Protein AF-A0A383A798-F1 (afdb_monomer_lite)

Foldseek 3Di:
DDDPVVVVVVVVVVVVVVCCVVPVDPDDDPQDWDDPPPDTDHPVPDDDPPPPDDDDDDLDPPDDPVKDKDDWDADPPQFKIWIWIHDVVPDTDIDIDGDDHNPDGD

pLDDT: mean 84.17, std 10.24, range [59.31, 97.44]

Secondary structure (DSSP, 8-state):
---HHHHHHHHHHHHHHHHHHHHS------PPEEE-SS-EEEGGG--------PPPPPSSTTS-TTS-EEEEEEPTTS-EEEEEES-TTTT-EEEEEE-SSTTS--

Sequence (106 aa):
VPSRRLWLIGGGVLALLALLALFGGGGSEKKTIYTDGQEDQPKEKVRLREVVWTTPIPLFPVMDDSVDRYDPAVTDGGLTLVFVAGLPKEGADLFIAKRELSTDDW

Radius of gyration: 31.95 Å; chains: 1; bounding box: 62×31×86 Å

Organism: NCBI:txid408172

Structure (mmCIF, N/CA/C/O backbone):
data_AF-A0A383A798-F1
#
_entry.id   AF-A0A383A798-F1
#
loop_
_atom_site.group_PDB
_atom_site.id
_atom_site.type_symbol
_atom_site.label_atom_id
_atom_site.label_alt_id
_atom_site.label_comp_id
_atom_site.label_asym_id
_atom_site.label_entity_id
_atom_site.label_seq_id
_atom_site.pdbx_PDB_ins_code
_atom_site.Cartn_x
_atom_site.Cartn_y
_atom_site.Cartn_z
_atom_site.occupancy
_atom_site.B_iso_or_equiv
_atom_site.auth_seq_id
_atom_site.auth_comp_id
_atom_site.auth_asym_id
_atom_site.auth_atom_id
_atom_site.pdbx_PDB_model_num
ATOM 1 N N . VAL A 1 1 ? 38.942 8.587 -70.631 1.00 59.31 1 VAL A N 1
ATOM 2 C CA . VAL A 1 1 ? 39.373 7.645 -69.569 1.00 59.31 1 VAL A CA 1
ATOM 3 C C . VAL A 1 1 ? 39.402 8.410 -68.255 1.00 59.31 1 VAL A C 1
ATOM 5 O O . VAL A 1 1 ? 40.065 9.443 -68.224 1.00 59.31 1 VAL A O 1
ATOM 8 N N . PRO A 1 2 ? 38.647 8.009 -67.217 1.00 59.81 2 PRO A N 1
ATOM 9 C CA . PRO A 1 2 ? 38.646 8.730 -65.946 1.00 59.81 2 PRO A CA 1
ATOM 10 C C . PRO A 1 2 ? 40.049 8.702 -65.336 1.00 59.81 2 PRO A C 1
ATOM 12 O O . PRO A 1 2 ? 40.740 7.685 -65.412 1.00 59.81 2 PRO A O 1
ATOM 15 N N . SER A 1 3 ? 40.486 9.812 -64.741 1.00 75.44 3 SER A N 1
ATOM 16 C CA . SER A 1 3 ? 41.810 9.870 -64.123 1.00 75.44 3 SER A CA 1
ATOM 17 C C . SER A 1 3 ? 41.869 8.935 -62.909 1.00 75.44 3 SER A C 1
ATOM 19 O O . SER A 1 3 ? 40.890 8.760 -62.184 1.00 75.44 3 SER A O 1
ATOM 21 N N . ARG A 1 4 ? 43.040 8.342 -62.654 1.00 78.56 4 ARG A N 1
ATOM 22 C CA . ARG A 1 4 ? 43.297 7.435 -61.517 1.00 78.56 4 ARG A CA 1
ATOM 23 C C . ARG A 1 4 ? 42.848 8.018 -60.165 1.00 78.56 4 ARG A C 1
ATOM 25 O O . ARG A 1 4 ? 42.483 7.270 -59.267 1.00 78.56 4 ARG A O 1
ATOM 32 N N . ARG A 1 5 ? 42.820 9.351 -60.037 1.00 76.12 5 ARG A N 1
ATOM 33 C CA . ARG A 1 5 ? 42.325 10.068 -58.852 1.00 76.12 5 ARG A CA 1
ATOM 34 C C . ARG A 1 5 ? 40.809 9.943 -58.670 1.00 76.12 5 ARG A C 1
ATOM 36 O O . ARG A 1 5 ? 40.377 9.714 -57.549 1.00 76.12 5 ARG A O 1
ATOM 43 N N . LEU A 1 6 ? 40.015 10.018 -59.744 1.00 78.75 6 LEU A N 1
ATOM 44 C CA . LEU A 1 6 ? 38.562 9.809 -59.665 1.00 78.75 6 LEU A CA 1
ATOM 45 C C . LEU A 1 6 ? 38.208 8.377 -59.242 1.00 78.75 6 LEU A C 1
ATOM 47 O O . LEU A 1 6 ? 37.284 8.192 -58.458 1.00 78.75 6 LEU A O 1
ATOM 51 N N . TRP A 1 7 ? 38.970 7.378 -59.700 1.00 82.88 7 TRP A N 1
ATOM 52 C CA . TRP A 1 7 ? 38.784 5.982 -59.284 1.00 82.88 7 TRP A CA 1
ATOM 53 C C . TRP A 1 7 ? 39.082 5.758 -57.799 1.00 82.88 7 TRP A C 1
ATOM 55 O O . TRP A 1 7 ? 38.321 5.076 -57.119 1.00 82.88 7 TRP A O 1
ATOM 65 N N . LEU A 1 8 ? 40.157 6.361 -57.282 1.00 87.69 8 LEU A N 1
ATOM 66 C CA . LEU A 1 8 ? 40.513 6.260 -55.864 1.00 87.69 8 LEU A CA 1
ATOM 67 C C . LEU A 1 8 ? 39.488 6.959 -54.963 1.00 87.69 8 LEU A C 1
ATOM 69 O O . LEU A 1 8 ? 39.115 6.411 -53.930 1.00 87.69 8 LEU A O 1
ATOM 73 N N . ILE A 1 9 ? 38.996 8.133 -55.372 1.00 87.44 9 ILE A N 1
ATOM 74 C CA . ILE A 1 9 ? 37.956 8.861 -54.633 1.00 87.44 9 ILE A CA 1
ATOM 75 C C . ILE A 1 9 ? 36.644 8.070 -54.649 1.00 87.44 9 ILE A C 1
ATOM 77 O O . ILE A 1 9 ? 36.060 7.849 -53.593 1.00 87.44 9 ILE A O 1
ATOM 81 N N . GLY A 1 10 ? 36.207 7.587 -55.817 1.00 89.81 10 GLY A N 1
ATOM 82 C CA . GLY A 1 10 ? 34.983 6.791 -55.933 1.00 89.81 10 GLY A CA 1
ATOM 83 C C . GLY A 1 10 ? 35.039 5.496 -55.119 1.00 89.81 10 GLY A C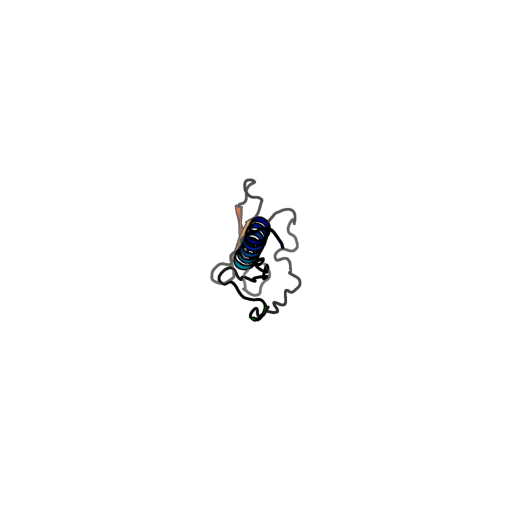 1
ATOM 84 O O . GLY A 1 10 ? 34.094 5.179 -54.399 1.00 89.81 10 GLY A O 1
ATOM 85 N N . GLY A 1 11 ? 36.172 4.789 -55.163 1.00 91.31 11 GLY A N 1
ATOM 86 C CA . GLY A 1 11 ? 36.394 3.592 -54.350 1.00 91.31 11 GLY A CA 1
ATOM 87 C C . GLY A 1 11 ? 36.390 3.887 -52.848 1.00 91.31 11 GLY A C 1
ATOM 88 O O . GLY A 1 11 ? 35.763 3.157 -52.086 1.00 91.31 11 GLY A O 1
ATOM 89 N N . GLY A 1 12 ? 37.025 4.985 -52.425 1.00 93.81 12 GLY A N 1
ATOM 90 C CA . GLY A 1 12 ? 37.033 5.415 -51.025 1.00 93.81 12 GLY A CA 1
ATOM 91 C C . GLY A 1 12 ? 35.642 5.783 -50.504 1.00 93.81 12 GLY A C 1
ATOM 92 O O . GLY A 1 12 ? 35.275 5.380 -49.403 1.00 93.81 12 GLY A O 1
ATOM 93 N N . VAL A 1 13 ? 34.839 6.483 -51.311 1.00 94.62 13 VAL A N 1
ATOM 94 C CA . VAL A 1 13 ? 33.450 6.825 -50.962 1.00 94.62 13 VAL A CA 1
ATOM 95 C C . VAL A 1 13 ? 32.592 5.566 -50.833 1.00 94.62 13 VAL A C 1
ATOM 97 O O . VAL A 1 13 ? 31.858 5.434 -49.858 1.00 94.62 13 VAL A O 1
ATOM 100 N N . LEU A 1 14 ? 32.716 4.610 -51.757 1.00 95.06 14 LEU A N 1
ATOM 101 C CA . LEU A 1 14 ? 31.982 3.343 -51.674 1.00 95.06 14 LEU A CA 1
ATOM 102 C C . LEU A 1 14 ? 32.387 2.514 -50.450 1.00 95.06 14 LEU A C 1
ATOM 104 O O . LEU A 1 14 ? 31.518 1.970 -49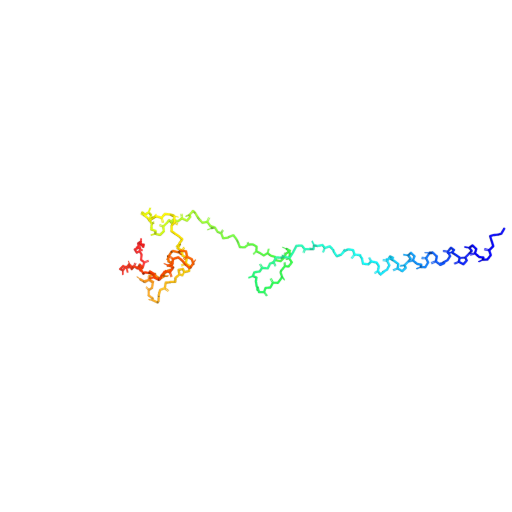.771 1.00 95.06 14 LEU A O 1
ATOM 108 N N . ALA A 1 15 ? 33.682 2.457 -50.130 1.00 94.50 15 ALA A N 1
ATOM 109 C CA . ALA A 1 15 ? 34.168 1.768 -48.937 1.00 94.50 15 ALA A CA 1
ATOM 110 C C . ALA A 1 15 ? 33.645 2.418 -47.645 1.00 94.50 15 ALA A C 1
ATOM 112 O O . ALA A 1 15 ? 33.229 1.716 -46.724 1.00 94.50 15 ALA A O 1
ATOM 113 N N . LEU A 1 16 ? 33.607 3.753 -47.589 1.00 93.00 16 LEU A N 1
ATOM 114 C CA . LEU A 1 16 ? 33.060 4.486 -46.449 1.00 93.00 16 LEU A CA 1
ATOM 115 C C . LEU A 1 1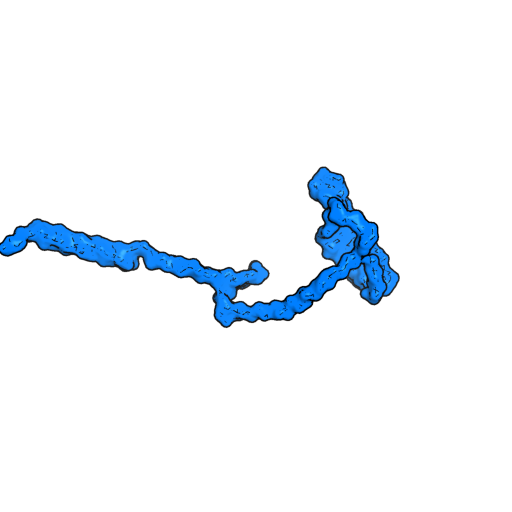6 ? 31.550 4.261 -46.295 1.00 93.00 16 LEU A C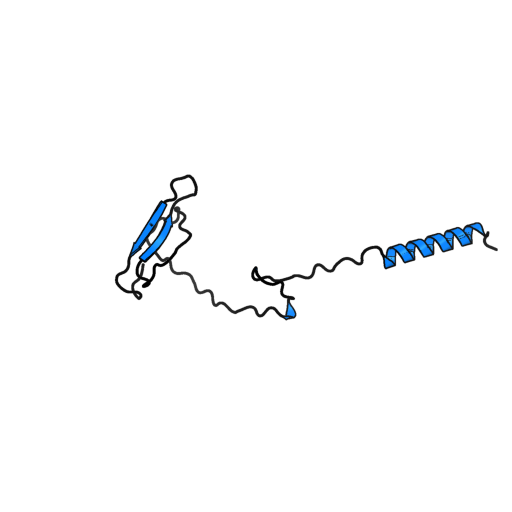 1
ATOM 117 O O . LEU A 1 16 ? 31.081 4.027 -45.185 1.00 93.00 16 LEU A O 1
ATOM 121 N N . LEU A 1 17 ? 30.790 4.279 -47.394 1.00 91.75 17 LEU A N 1
ATOM 122 C CA . LEU A 1 17 ? 29.354 3.986 -47.371 1.00 91.75 17 LEU A CA 1
ATOM 123 C C . LEU A 1 17 ? 29.074 2.548 -46.915 1.00 91.75 17 LEU A C 1
ATOM 125 O O . LEU A 1 17 ? 28.157 2.331 -46.127 1.00 91.75 17 LEU A O 1
ATOM 129 N N . ALA A 1 18 ? 29.886 1.579 -47.346 1.00 90.50 18 ALA A N 1
ATOM 130 C CA . ALA A 1 18 ? 29.782 0.198 -46.882 1.00 90.50 18 ALA A CA 1
ATOM 131 C C . ALA A 1 18 ? 30.077 0.073 -45.378 1.00 90.50 18 ALA A C 1
ATOM 133 O O . ALA A 1 18 ? 29.349 -0.615 -44.665 1.00 90.50 18 ALA A O 1
ATOM 134 N N . LEU A 1 19 ? 31.092 0.781 -44.873 1.00 91.06 19 LEU A N 1
ATOM 135 C CA . LEU A 1 19 ? 31.394 0.830 -43.439 1.00 91.06 19 LEU A CA 1
ATOM 136 C C . LEU A 1 19 ? 30.250 1.458 -42.635 1.00 91.06 19 LEU A C 1
ATOM 138 O O . LEU A 1 19 ? 29.867 0.921 -41.600 1.00 91.06 19 LEU A O 1
ATOM 142 N N . LEU A 1 20 ? 29.662 2.550 -43.122 1.00 89.06 20 LEU A N 1
ATOM 143 C CA . LEU A 1 20 ? 28.514 3.183 -42.472 1.00 89.06 20 LEU A CA 1
ATOM 144 C C . LEU A 1 20 ? 27.272 2.283 -42.490 1.00 89.06 20 LEU A C 1
ATOM 146 O O . LEU A 1 20 ? 26.541 2.254 -41.509 1.00 89.06 20 LEU A O 1
ATOM 150 N N . ALA A 1 21 ? 27.047 1.504 -43.548 1.00 83.81 21 ALA A N 1
ATOM 151 C CA . ALA A 1 21 ? 25.940 0.548 -43.590 1.00 83.81 21 ALA A CA 1
ATOM 152 C C . ALA A 1 21 ? 26.149 -0.646 -42.638 1.00 83.81 21 ALA A C 1
ATOM 154 O O . ALA A 1 21 ? 25.195 -1.115 -42.024 1.00 83.81 21 ALA A O 1
ATOM 155 N N . LEU A 1 22 ? 27.390 -1.127 -42.499 1.00 85.06 22 LEU A N 1
ATOM 156 C CA . LEU A 1 22 ? 27.723 -2.274 -41.645 1.00 85.06 22 LEU A CA 1
ATOM 157 C C . LEU A 1 22 ? 27.809 -1.914 -40.156 1.00 85.06 22 LEU A C 1
ATOM 159 O O . LEU A 1 22 ? 27.452 -2.732 -39.312 1.00 85.06 22 LEU A O 1
ATOM 163 N N . PHE A 1 23 ? 28.282 -0.709 -39.831 1.00 84.12 23 PHE A N 1
ATOM 164 C CA . PHE A 1 23 ? 28.596 -0.301 -38.455 1.00 84.12 23 PHE A CA 1
ATOM 165 C C . PHE A 1 23 ? 27.793 0.905 -37.958 1.00 84.12 23 PHE A C 1
ATOM 167 O O . PHE A 1 23 ? 27.885 1.249 -36.784 1.00 84.12 23 PHE A O 1
ATOM 174 N N . GLY A 1 24 ? 26.982 1.540 -38.806 1.00 72.75 24 GLY A N 1
ATOM 175 C CA . GLY A 1 24 ? 26.212 2.744 -38.471 1.00 72.75 24 GLY A CA 1
ATOM 176 C C . GLY A 1 24 ? 25.027 2.528 -37.532 1.00 72.75 24 GLY A C 1
ATOM 177 O O . GLY A 1 24 ? 24.218 3.435 -37.389 1.00 72.75 24 GLY A O 1
ATOM 178 N N . GLY A 1 25 ? 24.924 1.360 -36.891 1.00 63.34 25 GLY A N 1
ATOM 179 C CA . GLY A 1 25 ? 23.874 1.056 -35.929 1.00 63.34 25 GLY A CA 1
ATOM 180 C C . GLY A 1 25 ? 22.510 0.992 -36.603 1.00 63.34 25 GLY A C 1
ATOM 181 O O . GLY A 1 25 ? 21.765 1.968 -36.618 1.00 63.34 25 GLY A O 1
ATOM 182 N N . GLY A 1 26 ? 22.163 -0.183 -37.137 1.00 60.59 26 GLY A N 1
ATOM 183 C CA . GLY A 1 26 ? 20.769 -0.491 -37.441 1.00 60.59 26 GLY A CA 1
ATOM 184 C C . GLY A 1 26 ? 19.945 -0.198 -36.192 1.00 60.59 26 GLY A C 1
ATOM 185 O O . GLY A 1 26 ? 20.224 -0.764 -35.134 1.00 60.59 26 GLY A O 1
ATOM 186 N N . GLY A 1 27 ? 19.031 0.771 -36.299 1.00 62.31 27 GLY A N 1
ATOM 187 C CA . GLY A 1 27 ? 18.276 1.281 -35.164 1.00 62.31 27 GLY A CA 1
ATOM 188 C C . GLY A 1 27 ? 17.701 0.118 -34.376 1.00 62.31 27 GLY A C 1
ATOM 189 O O . GLY A 1 27 ? 16.983 -0.705 -34.940 1.00 62.31 27 GLY A O 1
ATOM 190 N N . SER A 1 28 ? 18.054 0.019 -33.093 1.00 64.06 28 SER A N 1
ATOM 191 C CA . SER A 1 28 ? 17.437 -0.975 -32.225 1.00 64.06 28 SER A CA 1
ATOM 192 C C . SER A 1 28 ? 15.937 -0.718 -32.271 1.00 64.06 28 SER A C 1
ATOM 194 O O . SER A 1 28 ? 15.486 0.341 -31.815 1.00 64.06 28 SER A O 1
ATOM 196 N N . GLU A 1 29 ? 15.166 -1.637 -32.851 1.00 69.69 29 GLU A N 1
ATOM 197 C CA . GLU A 1 29 ? 13.719 -1.588 -32.712 1.00 69.69 29 GLU A CA 1
ATOM 198 C C . GLU A 1 29 ? 13.431 -1.488 -31.216 1.00 69.69 29 GLU A C 1
ATOM 200 O O . GLU A 1 29 ? 13.861 -2.336 -30.429 1.00 69.69 29 GLU A O 1
ATOM 205 N N . LYS A 1 30 ? 12.764 -0.407 -30.801 1.00 65.75 30 LYS A N 1
ATOM 206 C CA . LYS A 1 30 ? 12.299 -0.266 -29.424 1.00 65.75 30 LYS A CA 1
ATOM 207 C C . LYS A 1 30 ? 11.213 -1.315 -29.214 1.00 65.75 30 LYS A C 1
ATOM 209 O O . LYS A 1 30 ? 10.032 -1.037 -29.410 1.00 65.75 30 LYS A O 1
ATOM 214 N N . LYS A 1 31 ? 11.610 -2.540 -28.874 1.00 71.38 31 LYS A N 1
ATOM 215 C CA . LYS A 1 31 ? 10.671 -3.606 -28.547 1.00 71.38 31 LYS A CA 1
ATOM 216 C C . LYS A 1 31 ? 10.061 -3.274 -27.190 1.00 71.38 31 LYS A C 1
ATOM 218 O O . LYS A 1 31 ? 10.782 -3.070 -26.220 1.00 71.38 31 LYS A O 1
ATOM 223 N N . THR A 1 32 ? 8.735 -3.188 -27.126 1.00 73.06 32 THR A N 1
ATOM 224 C CA . THR A 1 32 ? 8.025 -3.081 -25.849 1.00 73.06 32 THR A CA 1
ATOM 225 C C . THR A 1 32 ? 8.293 -4.349 -25.042 1.00 73.06 32 THR A C 1
ATOM 227 O O . THR A 1 32 ? 7.942 -5.448 -25.477 1.00 73.06 32 THR A O 1
ATOM 230 N N . ILE A 1 33 ? 8.933 -4.184 -23.889 1.00 71.12 33 ILE A N 1
ATOM 231 C CA . ILE A 1 33 ? 9.172 -5.236 -22.903 1.00 71.12 33 ILE A CA 1
ATOM 232 C C . ILE A 1 33 ? 8.168 -5.019 -21.772 1.00 71.12 33 ILE A C 1
ATOM 234 O O . ILE A 1 33 ? 7.961 -3.884 -21.339 1.00 71.12 33 ILE A O 1
ATOM 238 N N . TYR A 1 34 ? 7.520 -6.093 -21.333 1.00 73.75 34 TYR A N 1
ATOM 239 C CA . TYR A 1 34 ? 6.646 -6.080 -20.165 1.00 73.75 34 TYR A CA 1
ATOM 240 C C . TYR A 1 34 ? 7.408 -6.707 -19.003 1.00 73.75 34 TYR A C 1
ATOM 242 O O . TYR A 1 34 ? 8.071 -7.720 -19.202 1.00 73.75 34 TYR A O 1
ATOM 250 N N . THR A 1 35 ? 7.311 -6.127 -17.811 1.00 73.69 35 THR A N 1
ATOM 251 C CA . THR A 1 35 ? 7.964 -6.662 -16.614 1.00 73.69 35 THR A CA 1
ATOM 252 C C . THR A 1 35 ? 7.002 -6.681 -15.434 1.00 73.69 35 THR A C 1
ATOM 254 O O . THR A 1 35 ? 6.147 -5.801 -15.309 1.00 73.69 35 THR A O 1
ATOM 257 N N . ASP A 1 36 ? 7.134 -7.697 -14.587 1.00 73.06 36 ASP A N 1
ATOM 258 C CA . ASP A 1 36 ? 6.485 -7.817 -13.278 1.00 73.06 36 ASP A CA 1
ATOM 259 C C . ASP A 1 36 ? 7.403 -7.355 -12.127 1.00 73.06 36 ASP A C 1
ATOM 261 O O . ASP A 1 36 ? 7.095 -7.565 -10.955 1.00 73.06 36 ASP A O 1
ATOM 265 N N . GLY A 1 37 ? 8.537 -6.727 -12.461 1.00 71.44 37 GLY A N 1
ATOM 266 C CA . GLY A 1 37 ? 9.567 -6.309 -11.513 1.00 71.44 37 GLY A CA 1
ATOM 267 C C . GLY A 1 37 ? 10.585 -7.401 -11.168 1.00 71.44 37 GLY A C 1
ATOM 268 O O . GLY A 1 37 ? 11.546 -7.099 -10.462 1.00 71.44 37 GLY A O 1
ATOM 269 N N . GLN A 1 38 ? 10.414 -8.633 -11.665 1.00 66.19 38 GLN A N 1
ATOM 270 C CA . GLN A 1 38 ? 11.380 -9.730 -11.508 1.00 66.19 38 GLN A CA 1
ATOM 271 C C . GLN A 1 38 ? 11.952 -10.205 -12.845 1.00 66.19 38 GLN A C 1
ATOM 273 O O . GLN A 1 38 ? 13.143 -10.509 -12.916 1.00 66.19 38 GLN A O 1
ATOM 278 N N . GLU A 1 39 ? 11.144 -10.232 -13.908 1.00 74.19 39 GLU A N 1
ATOM 279 C CA . GLU A 1 39 ? 11.589 -10.683 -15.230 1.00 74.19 39 GLU A CA 1
ATOM 280 C C . GLU A 1 39 ? 11.121 -9.767 -16.364 1.00 74.19 39 GLU A C 1
ATOM 282 O O . GLU A 1 39 ? 10.029 -9.198 -16.341 1.00 74.19 39 GLU A O 1
ATOM 287 N N . ASP A 1 40 ? 11.953 -9.664 -17.400 1.00 77.88 40 ASP A N 1
ATOM 288 C CA . ASP A 1 40 ? 11.601 -9.045 -18.675 1.00 77.88 40 ASP A CA 1
ATOM 289 C C . ASP A 1 40 ? 10.946 -10.090 -19.583 1.00 77.88 40 ASP A C 1
ATOM 291 O O . ASP A 1 40 ? 11.571 -11.076 -19.986 1.00 77.88 40 ASP A O 1
ATOM 295 N N . GLN A 1 41 ? 9.686 -9.869 -19.955 1.00 75.62 41 GLN A N 1
ATOM 296 C CA . GLN A 1 41 ? 8.932 -10.783 -20.804 1.00 75.62 41 GLN A CA 1
ATOM 297 C C . GLN A 1 41 ? 8.671 -10.184 -22.192 1.00 75.62 41 GLN A C 1
ATOM 299 O O . GLN A 1 41 ? 8.148 -9.068 -22.322 1.00 75.62 41 GLN A O 1
ATOM 304 N N . PRO A 1 42 ? 8.991 -10.922 -23.275 1.00 76.31 42 PRO A N 1
ATOM 305 C CA . PRO A 1 42 ? 8.601 -10.513 -24.613 1.00 76.31 42 PRO A CA 1
ATOM 306 C C . PRO A 1 42 ? 7.077 -10.600 -24.743 1.00 76.31 42 PRO A C 1
ATOM 308 O O . PRO A 1 42 ? 6.465 -11.543 -24.241 1.00 76.31 42 PRO A O 1
ATOM 311 N N . LYS A 1 43 ? 6.473 -9.640 -25.456 1.00 77.06 43 LYS A N 1
ATOM 312 C CA . LYS A 1 43 ? 5.015 -9.500 -25.638 1.00 77.06 43 LYS A CA 1
ATOM 313 C C . LYS A 1 43 ? 4.296 -10.818 -25.949 1.00 77.06 43 LYS A C 1
ATOM 315 O O . LYS A 1 43 ? 3.203 -11.049 -25.451 1.00 77.06 43 LYS A O 1
ATOM 320 N N . GLU A 1 44 ? 4.913 -11.688 -26.744 1.00 81.00 44 GLU A N 1
ATOM 321 C CA . GLU A 1 44 ? 4.339 -12.966 -27.181 1.00 81.00 44 GLU A CA 1
ATOM 322 C C . GLU A 1 44 ? 4.206 -14.006 -26.051 1.00 81.00 44 GLU A C 1
ATOM 324 O O . GLU A 1 44 ? 3.450 -14.967 -26.179 1.00 81.00 44 GLU A O 1
ATOM 329 N N . LYS A 1 45 ? 4.956 -13.837 -24.956 1.00 76.25 45 LYS A N 1
ATOM 330 C CA . LYS A 1 45 ? 4.960 -14.734 -23.791 1.00 76.25 45 LYS A CA 1
ATOM 331 C C . LYS A 1 45 ? 4.177 -14.183 -22.603 1.00 76.25 45 LYS A C 1
ATOM 333 O O . LYS A 1 45 ? 3.916 -14.934 -21.666 1.00 76.25 45 LYS A O 1
ATOM 338 N N . VAL A 1 46 ? 3.781 -12.912 -22.654 1.00 72.69 46 VAL A N 1
ATOM 339 C CA . VAL A 1 46 ? 2.984 -12.285 -21.601 1.00 72.69 46 VAL A CA 1
ATOM 340 C C . VAL A 1 46 ? 1.607 -12.936 -21.585 1.00 72.69 46 VAL A C 1
ATOM 342 O O . VAL A 1 46 ? 0.798 -12.744 -22.493 1.00 72.69 46 VAL A O 1
ATOM 345 N N . ARG A 1 47 ? 1.311 -13.693 -20.528 1.00 72.44 47 ARG A N 1
ATOM 346 C CA . ARG A 1 47 ? -0.073 -14.028 -20.188 1.00 72.44 47 ARG A CA 1
ATOM 347 C C . ARG A 1 47 ? -0.601 -12.921 -19.295 1.00 72.44 47 ARG A C 1
ATOM 349 O O . ARG A 1 47 ? -0.316 -12.906 -18.101 1.00 72.44 47 ARG A O 1
ATOM 356 N N . LEU A 1 48 ? -1.370 -11.999 -19.871 1.00 70.81 48 LEU A N 1
ATOM 357 C CA . LEU A 1 48 ? -2.142 -11.065 -19.062 1.00 70.81 48 LEU A CA 1
ATOM 358 C C . LEU A 1 48 ? -3.126 -11.890 -18.240 1.00 70.81 48 LEU A C 1
ATOM 360 O O . LEU A 1 48 ? -3.994 -12.571 -18.786 1.00 70.81 48 LEU A O 1
ATOM 364 N N . ARG A 1 49 ? -2.957 -11.876 -16.920 1.00 67.75 49 ARG A N 1
ATOM 365 C CA . ARG A 1 49 ? -3.985 -12.405 -16.038 1.00 67.75 49 ARG A CA 1
ATOM 366 C C . ARG A 1 49 ? -5.182 -11.475 -16.169 1.00 67.75 49 ARG A C 1
ATOM 368 O O . ARG A 1 49 ? -5.054 -10.279 -15.915 1.00 67.75 49 ARG A O 1
ATOM 375 N N . GLU A 1 50 ? -6.334 -12.022 -16.532 1.00 70.06 50 GLU A N 1
ATOM 376 C CA . GLU A 1 50 ? -7.595 -11.324 -16.317 1.00 70.06 50 GLU A CA 1
ATOM 377 C C . GLU A 1 50 ? -7.823 -11.261 -14.808 1.00 70.06 50 GLU A C 1
ATOM 379 O O . GLU A 1 50 ? -8.354 -12.175 -14.177 1.00 70.06 50 GLU A O 1
ATOM 384 N N . VAL A 1 51 ? -7.304 -10.202 -14.196 1.00 72.56 51 VAL A N 1
ATOM 385 C CA . VAL A 1 51 ? -7.706 -9.812 -12.855 1.00 72.56 51 VAL A CA 1
ATOM 386 C C . VAL A 1 51 ? -9.007 -9.058 -13.050 1.00 72.56 51 VAL A C 1
ATOM 388 O O . VAL A 1 51 ? -9.014 -7.946 -13.577 1.00 72.56 51 VAL A O 1
ATOM 391 N N . VAL A 1 52 ? -10.117 -9.694 -12.683 1.00 72.25 52 VAL A N 1
ATOM 392 C CA . VAL A 1 52 ? -11.410 -9.017 -12.608 1.00 72.25 52 VAL A CA 1
ATOM 393 C C . VAL A 1 52 ? -11.330 -8.076 -11.415 1.00 72.25 52 VAL A C 1
ATOM 395 O O . VAL A 1 52 ? -11.665 -8.438 -10.290 1.00 72.25 52 VAL A O 1
ATOM 398 N N . TRP A 1 53 ? -10.804 -6.878 -11.653 1.00 80.50 53 TRP A N 1
ATOM 399 C CA . TRP A 1 53 ? -10.966 -5.772 -10.728 1.00 80.50 53 TRP A CA 1
ATOM 400 C C . TRP A 1 53 ? -12.460 -5.474 -10.654 1.00 80.50 53 TRP A C 1
ATOM 402 O O . TRP A 1 53 ? -13.088 -5.120 -11.652 1.00 80.50 53 TRP A O 1
ATOM 412 N N . THR A 1 54 ? -13.042 -5.693 -9.485 1.00 82.62 54 THR A N 1
ATOM 413 C CA . THR A 1 54 ? -14.416 -5.296 -9.195 1.00 82.62 54 THR A CA 1
ATOM 414 C C . THR A 1 54 ? -14.440 -3.840 -8.748 1.00 82.62 54 THR A C 1
ATOM 416 O O . THR A 1 54 ? -13.401 -3.248 -8.447 1.00 82.62 54 THR A O 1
ATOM 419 N N . THR A 1 55 ? -15.627 -3.235 -8.719 1.00 88.38 55 THR A N 1
ATOM 420 C CA . THR A 1 55 ? -15.795 -1.917 -8.104 1.00 88.38 55 THR A CA 1
ATOM 421 C C . THR A 1 55 ? -15.343 -2.003 -6.642 1.00 88.38 55 THR A C 1
ATOM 423 O O . THR A 1 55 ? -15.909 -2.810 -5.900 1.00 88.38 55 THR A O 1
ATOM 426 N N . PRO A 1 56 ? -14.327 -1.228 -6.221 1.00 87.25 56 PRO A N 1
ATOM 427 C CA . PRO A 1 56 ? -13.872 -1.255 -4.840 1.00 87.25 56 PRO A CA 1
ATOM 428 C C . PRO A 1 56 ? -14.988 -0.753 -3.922 1.00 87.25 56 PRO A C 1
ATOM 430 O O . PRO A 1 56 ? -15.715 0.181 -4.265 1.00 87.25 56 PRO A O 1
ATOM 433 N N . ILE A 1 57 ? -15.110 -1.372 -2.751 1.00 86.19 57 ILE A N 1
ATOM 434 C CA . ILE A 1 57 ? -16.031 -0.940 -1.700 1.00 86.19 57 ILE A CA 1
ATOM 435 C C . ILE A 1 57 ? -15.199 -0.203 -0.644 1.00 86.19 57 ILE A C 1
ATOM 437 O O . ILE A 1 57 ? -14.156 -0.727 -0.241 1.00 86.19 57 ILE A O 1
ATOM 441 N N . PRO A 1 58 ? -15.610 0.999 -0.201 1.00 86.62 58 PRO A N 1
ATOM 442 C CA . PRO A 1 58 ? -14.935 1.686 0.891 1.00 86.62 58 PRO A CA 1
ATOM 443 C C . PRO A 1 58 ? -14.928 0.815 2.149 1.00 86.62 58 PRO A C 1
ATOM 445 O O . PRO A 1 58 ? -15.988 0.390 2.598 1.00 86.62 58 PRO A O 1
ATOM 448 N N . LEU A 1 59 ? -13.750 0.595 2.740 1.00 87.12 59 LEU A N 1
ATOM 449 C CA . LEU A 1 59 ? -13.652 -0.076 4.042 1.00 87.12 59 LEU A CA 1
ATOM 450 C C . LEU A 1 59 ? -14.276 0.766 5.157 1.00 87.12 59 LEU A C 1
ATOM 452 O O . LEU A 1 59 ? -14.758 0.212 6.124 1.00 87.12 59 LEU A O 1
ATOM 456 N N . PHE A 1 60 ? -14.298 2.093 5.002 1.00 87.31 60 PHE A N 1
ATOM 457 C CA . PHE A 1 60 ? -14.895 3.005 5.970 1.00 87.31 60 PHE A CA 1
ATOM 458 C C . PHE A 1 60 ? -15.766 4.052 5.249 1.00 87.31 60 PHE A C 1
ATOM 460 O O . PHE A 1 60 ? -15.275 5.120 4.879 1.00 87.31 60 PHE A O 1
ATOM 467 N N . PRO A 1 61 ? -17.057 3.773 5.002 1.00 84.81 61 PRO A N 1
ATOM 468 C CA . PRO A 1 61 ? -17.891 4.579 4.104 1.00 84.81 61 PRO A CA 1
ATOM 469 C C . PRO A 1 61 ? -18.222 5.994 4.608 1.00 84.81 61 PRO A C 1
ATOM 471 O O . PRO A 1 61 ? -18.670 6.820 3.821 1.00 84.81 61 PRO A O 1
ATOM 474 N N . VAL A 1 62 ? -18.016 6.287 5.897 1.00 86.12 62 VAL A N 1
ATOM 475 C CA . VAL A 1 62 ? -18.348 7.586 6.527 1.00 86.12 62 VAL A CA 1
ATOM 476 C C . VAL A 1 62 ? -17.088 8.404 6.857 1.00 86.12 62 VAL A C 1
ATOM 478 O O . VAL A 1 62 ? -17.140 9.382 7.596 1.00 86.12 62 VAL A O 1
ATOM 481 N N . MET A 1 63 ? -15.924 7.996 6.351 1.00 84.50 63 MET A N 1
ATOM 482 C CA . MET A 1 63 ? -14.663 8.677 6.638 1.00 84.50 63 MET A CA 1
ATOM 483 C C . MET A 1 63 ? -14.415 9.866 5.713 1.00 84.50 63 MET A C 1
ATOM 485 O O . MET A 1 63 ? -14.777 9.847 4.542 1.00 84.50 63 MET A O 1
ATOM 489 N N . ASP A 1 64 ? -13.745 10.877 6.265 1.00 86.00 64 ASP A N 1
ATOM 490 C CA . ASP A 1 64 ? -13.250 12.044 5.538 1.00 86.00 64 ASP A CA 1
ATOM 491 C C . ASP A 1 64 ? -12.289 11.612 4.421 1.00 86.00 64 ASP A C 1
ATOM 493 O O . ASP A 1 64 ? -11.266 10.970 4.693 1.00 86.00 64 ASP A O 1
ATOM 497 N N . ASP A 1 65 ? -12.634 11.935 3.178 1.00 85.38 65 ASP A N 1
ATOM 498 C CA . ASP A 1 65 ? -11.883 11.596 1.970 1.00 85.38 65 ASP A CA 1
ATOM 499 C C . ASP A 1 65 ? -10.692 12.531 1.721 1.00 85.38 65 ASP A C 1
ATOM 501 O O . ASP A 1 65 ? -9.839 12.217 0.892 1.00 85.38 65 ASP A O 1
ATOM 505 N N . SER A 1 66 ? -10.578 13.630 2.473 1.00 88.12 66 SER A N 1
ATOM 506 C CA . SER A 1 66 ? -9.426 14.537 2.412 1.00 88.12 66 SER A CA 1
ATOM 507 C C . SER A 1 66 ? -8.179 14.004 3.129 1.00 88.12 66 SER A C 1
ATOM 509 O O . SER A 1 66 ? -7.088 14.550 2.962 1.00 88.12 66 SER A O 1
ATOM 511 N N . VAL A 1 67 ? -8.326 12.934 3.918 1.00 89.94 67 VAL A N 1
ATOM 512 C CA . VAL A 1 67 ? -7.233 12.317 4.677 1.00 89.94 67 VAL A CA 1
ATOM 513 C C . VAL A 1 67 ? -6.716 11.074 3.960 1.00 89.94 67 VAL A C 1
ATOM 515 O O . VAL A 1 67 ? -7.412 10.058 3.862 1.00 89.94 67 VAL A O 1
ATOM 518 N N . ASP A 1 68 ? -5.452 11.122 3.547 1.00 90.75 68 ASP A N 1
ATOM 519 C CA . ASP A 1 68 ? -4.762 9.971 2.971 1.00 90.75 68 ASP A CA 1
ATOM 520 C C . ASP A 1 68 ? -4.636 8.838 3.992 1.00 90.75 68 ASP A C 1
ATOM 522 O O . ASP A 1 68 ? -4.262 9.052 5.149 1.00 90.75 68 ASP A O 1
ATOM 526 N N . ARG A 1 69 ? -4.952 7.616 3.549 1.00 92.19 69 ARG A N 1
ATOM 527 C CA . ARG A 1 69 ? -4.832 6.381 4.332 1.00 92.19 69 ARG A CA 1
ATOM 528 C C . ARG A 1 69 ? -4.134 5.328 3.493 1.00 92.19 69 ARG A C 1
ATOM 530 O O . ARG A 1 69 ? -4.598 5.008 2.400 1.00 92.19 69 ARG A O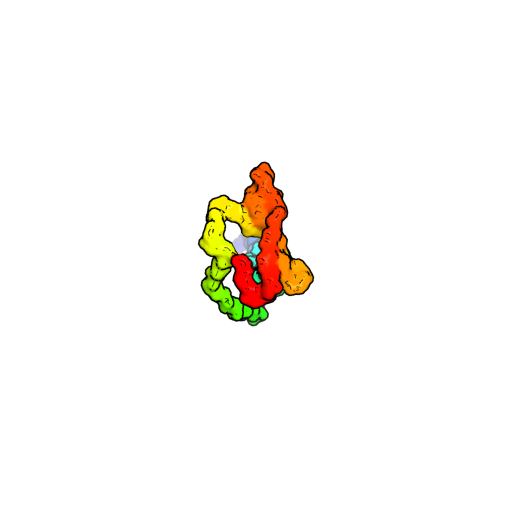 1
ATOM 537 N N . TYR A 1 70 ? -3.017 4.816 3.984 1.00 92.94 70 TYR A N 1
ATOM 538 C CA . TYR A 1 70 ? -2.124 3.982 3.185 1.00 92.94 70 TYR A CA 1
ATOM 539 C C . TYR A 1 70 ? -1.375 2.955 4.041 1.00 92.94 70 TYR A C 1
ATOM 541 O O . TYR A 1 70 ? -1.510 2.917 5.265 1.00 92.94 70 TYR A O 1
ATOM 549 N N . ASP A 1 71 ? -0.647 2.074 3.355 1.00 95.31 71 ASP A N 1
ATOM 550 C CA . ASP A 1 71 ? 0.109 0.949 3.915 1.00 95.31 71 ASP A CA 1
ATOM 551 C C . ASP A 1 71 ? -0.684 0.067 4.904 1.00 95.31 71 ASP A C 1
ATOM 553 O O . ASP A 1 71 ? -0.224 -0.185 6.022 1.00 95.31 71 ASP A O 1
ATOM 557 N N . PRO A 1 72 ? -1.884 -0.427 4.523 1.00 95.75 72 PRO A N 1
ATOM 558 C CA . PRO A 1 72 ? -2.652 -1.315 5.382 1.00 95.75 72 PRO A CA 1
ATOM 559 C C . PRO A 1 72 ? -1.954 -2.668 5.569 1.00 95.75 72 PRO A C 1
ATOM 561 O O . PRO A 1 72 ? -1.517 -3.304 4.607 1.00 95.75 72 PRO A O 1
ATOM 564 N N . ALA A 1 73 ? -1.944 -3.160 6.804 1.00 96.94 73 ALA A N 1
ATOM 565 C CA . ALA A 1 73 ? -1.510 -4.500 7.165 1.00 96.94 73 ALA A CA 1
ATOM 566 C C . ALA A 1 73 ? -2.520 -5.142 8.122 1.00 96.94 73 ALA A C 1
ATOM 568 O O . ALA A 1 73 ? -2.902 -4.564 9.140 1.00 96.94 73 ALA A O 1
ATOM 569 N N . VAL A 1 74 ? -2.946 -6.361 7.803 1.00 95.94 74 VAL A N 1
ATOM 570 C CA . VAL A 1 74 ? -3.832 -7.148 8.665 1.00 95.94 74 VAL A CA 1
ATOM 571 C C . VAL A 1 74 ? -2.973 -8.057 9.542 1.00 95.94 74 VAL A C 1
ATOM 573 O O . VAL A 1 74 ? -2.059 -8.714 9.043 1.00 95.94 74 VAL A O 1
ATOM 576 N N . THR A 1 75 ? -3.240 -8.092 10.847 1.00 93.38 75 THR A N 1
ATOM 577 C CA . THR A 1 75 ? -2.514 -8.966 11.780 1.00 93.38 75 THR A CA 1
ATOM 578 C C . THR A 1 75 ? -2.861 -10.438 11.567 1.00 93.38 75 THR A C 1
ATOM 580 O O . THR A 1 75 ? -3.887 -10.778 10.969 1.00 93.38 75 THR A O 1
ATOM 583 N N . ASP A 1 76 ? -2.050 -11.325 12.151 1.00 90.19 76 ASP A N 1
ATOM 584 C CA . ASP A 1 76 ? -2.403 -12.740 12.260 1.00 90.19 76 ASP A CA 1
ATOM 585 C C . ASP A 1 76 ? -3.784 -12.900 12.931 1.00 90.19 76 ASP A C 1
ATOM 587 O O . ASP A 1 76 ? -4.134 -12.155 13.853 1.00 90.19 76 ASP A O 1
ATOM 591 N N . GLY A 1 77 ? -4.613 -13.795 12.392 1.00 87.25 77 GLY A N 1
ATOM 592 C CA . GLY A 1 77 ? -6.023 -13.963 12.775 1.00 87.25 77 GLY A CA 1
ATOM 593 C C . GLY A 1 77 ? -7.036 -13.072 12.041 1.00 87.25 77 GLY A C 1
ATOM 594 O O . GLY A 1 77 ? -8.232 -13.345 12.107 1.00 87.25 77 GLY A O 1
ATOM 595 N N . GLY A 1 78 ? -6.611 -12.050 11.292 1.00 93.69 78 GLY A N 1
ATOM 596 C CA . GLY A 1 78 ? -7.521 -11.318 10.401 1.00 93.69 78 GLY A CA 1
ATOM 597 C C . GLY A 1 78 ? -8.485 -10.338 11.084 1.00 93.69 78 GLY A C 1
ATOM 598 O O . GLY A 1 78 ? -9.412 -9.866 10.424 1.00 93.69 78 GLY A O 1
ATOM 599 N N . LEU A 1 79 ? -8.299 -10.054 12.378 1.00 96.44 79 LEU A N 1
ATOM 600 C CA . LEU A 1 79 ? -9.228 -9.266 13.209 1.00 96.44 79 LEU A CA 1
ATOM 601 C C . LEU A 1 79 ? -8.723 -7.866 13.567 1.00 96.44 79 LEU A C 1
ATOM 603 O O . LEU A 1 79 ? -9.473 -7.060 14.114 1.00 96.44 79 LEU A O 1
ATOM 607 N N . THR A 1 80 ? -7.464 -7.545 13.260 1.00 97.00 80 THR A N 1
ATOM 608 C CA . THR A 1 80 ? -6.922 -6.191 13.434 1.00 97.00 80 THR A CA 1
ATOM 609 C C . THR A 1 80 ? -6.309 -5.686 12.131 1.00 97.00 80 THR A C 1
ATOM 611 O O . THR A 1 80 ? -5.463 -6.360 11.543 1.00 97.00 80 THR A O 1
ATOM 614 N N . LEU A 1 81 ? -6.743 -4.506 11.690 1.00 96.69 81 LEU A N 1
ATOM 615 C CA . LEU A 1 81 ? -6.175 -3.775 10.562 1.00 96.69 81 LEU A CA 1
ATOM 616 C C . LEU A 1 81 ? -5.367 -2.603 11.114 1.00 96.69 81 LEU A C 1
ATOM 618 O O . LEU A 1 81 ? -5.905 -1.770 11.841 1.00 96.69 81 LEU A O 1
ATOM 622 N N . VAL A 1 82 ? -4.090 -2.542 10.759 1.00 97.44 82 VAL A N 1
ATOM 623 C CA . VAL A 1 82 ? -3.192 -1.430 11.076 1.00 97.44 82 VAL A CA 1
ATOM 624 C C . VAL A 1 82 ? -2.919 -0.663 9.790 1.00 97.44 82 VAL A C 1
ATOM 626 O O . VAL A 1 82 ? -2.659 -1.281 8.762 1.00 97.44 82 VAL A O 1
ATOM 629 N N . PHE A 1 83 ? -2.998 0.662 9.822 1.00 95.81 83 PHE A N 1
ATOM 630 C CA . PHE A 1 83 ? -2.753 1.513 8.654 1.00 95.81 83 PHE A CA 1
ATOM 631 C C . PHE A 1 83 ? -2.221 2.879 9.086 1.00 95.81 83 PHE A C 1
ATOM 633 O O . PHE A 1 83 ? -2.349 3.262 10.251 1.00 95.81 83 PHE A O 1
ATOM 640 N N . VAL A 1 84 ? -1.629 3.617 8.152 1.00 96.31 84 VAL A N 1
ATOM 641 C CA . VAL A 1 84 ? -1.209 5.006 8.370 1.00 96.31 84 VAL A CA 1
ATOM 642 C C . VAL A 1 84 ? -2.331 5.938 7.927 1.00 96.31 84 VAL A C 1
ATOM 644 O O . VAL A 1 84 ? -2.954 5.684 6.894 1.00 96.31 84 VAL A O 1
ATOM 647 N N . ALA A 1 85 ? -2.583 7.015 8.672 1.00 94.38 85 ALA A N 1
ATOM 648 C CA . ALA A 1 85 ? -3.459 8.096 8.222 1.00 94.38 85 ALA A CA 1
ATOM 649 C C . ALA A 1 85 ? -2.811 9.470 8.421 1.00 94.38 85 ALA A C 1
ATOM 651 O O . ALA A 1 85 ? -2.163 9.707 9.441 1.00 94.38 85 ALA A O 1
ATOM 652 N N . GLY A 1 86 ? -3.031 10.372 7.463 1.00 93.69 86 GLY A N 1
ATOM 653 C CA . GLY A 1 86 ? -2.446 11.715 7.432 1.00 93.69 86 GLY A CA 1
ATOM 654 C C . GLY A 1 86 ? -1.278 11.833 6.452 1.00 93.69 86 GLY A C 1
ATOM 655 O O . GLY A 1 86 ? -0.764 10.838 5.948 1.00 93.69 86 GLY A O 1
ATOM 656 N N . LEU A 1 87 ? -0.859 13.064 6.157 1.00 88.81 87 LEU A N 1
ATOM 657 C CA . LEU A 1 87 ? 0.192 13.319 5.173 1.00 88.81 87 LEU A CA 1
ATOM 658 C C . LEU A 1 87 ? 1.599 13.167 5.778 1.00 88.81 87 LEU A C 1
ATOM 660 O O . LEU A 1 87 ? 1.837 13.545 6.935 1.00 88.81 87 LEU A O 1
ATOM 664 N N . PRO A 1 88 ? 2.584 12.670 5.003 1.00 83.38 88 PRO A N 1
ATOM 665 C CA . PRO A 1 88 ? 3.973 12.647 5.438 1.00 83.38 88 PRO A CA 1
ATOM 666 C C . PRO A 1 88 ? 4.438 14.036 5.892 1.00 83.38 88 PRO A C 1
ATOM 668 O O . PRO A 1 88 ? 4.322 15.007 5.150 1.00 83.38 88 PRO A O 1
ATOM 671 N N . LYS A 1 89 ? 5.039 14.109 7.087 1.00 84.94 89 LYS A N 1
ATOM 672 C CA . LYS A 1 89 ? 5.497 15.348 7.761 1.00 84.94 89 LYS A CA 1
ATOM 673 C C . LYS A 1 89 ? 4.392 16.260 8.317 1.00 84.94 89 LYS A C 1
ATOM 675 O O . LYS A 1 89 ? 4.733 17.284 8.902 1.00 84.94 89 LYS A O 1
ATOM 680 N N . GLU A 1 90 ? 3.123 15.871 8.223 1.00 89.88 90 GLU A N 1
ATOM 681 C CA . GLU A 1 90 ? 1.984 16.615 8.790 1.00 89.88 90 GLU A CA 1
ATOM 682 C C . GLU A 1 90 ? 1.311 15.884 9.966 1.00 89.88 90 GLU A C 1
ATOM 684 O O . GLU A 1 90 ? 0.244 16.282 10.418 1.00 89.88 90 GLU A O 1
ATOM 689 N N . GLY A 1 91 ? 1.950 14.832 10.491 1.00 84.94 91 GLY A N 1
ATOM 690 C CA . GLY A 1 91 ? 1.395 13.994 11.562 1.00 84.94 91 GLY A CA 1
ATOM 691 C C . GLY A 1 91 ? 0.778 12.694 11.051 1.00 84.94 91 GLY A C 1
ATOM 692 O O . GLY A 1 91 ? -0.314 12.326 11.462 1.00 84.94 91 GLY A O 1
ATOM 693 N N . ALA A 1 92 ? 1.465 12.011 10.130 1.00 93.31 92 ALA A N 1
ATOM 694 C CA . ALA A 1 92 ? 1.099 10.662 9.723 1.00 93.31 92 ALA A CA 1
ATOM 695 C C . ALA A 1 92 ? 1.358 9.676 10.874 1.00 93.31 92 ALA A C 1
ATOM 697 O O . ALA A 1 92 ? 2.514 9.361 11.173 1.00 93.31 92 ALA A O 1
ATOM 698 N N . ASP A 1 93 ? 0.281 9.200 11.494 1.00 94.88 93 ASP A N 1
ATOM 699 C CA . ASP A 1 93 ? 0.308 8.291 12.641 1.00 94.88 93 ASP A CA 1
ATOM 700 C C . ASP A 1 93 ? -0.258 6.912 12.283 1.00 94.88 93 ASP A C 1
ATOM 702 O O . ASP A 1 93 ? -0.935 6.727 11.267 1.00 94.88 93 ASP A O 1
ATOM 706 N N . LEU A 1 94 ? 0.031 5.925 13.136 1.00 95.69 94 LEU A N 1
ATOM 707 C CA . LEU A 1 94 ? -0.526 4.580 13.023 1.00 95.69 94 LEU A CA 1
ATOM 708 C C . LEU A 1 94 ? -1.902 4.503 13.684 1.00 95.69 94 LEU A C 1
ATOM 710 O O . LEU A 1 94 ? -2.066 4.825 14.862 1.00 95.69 94 LEU A O 1
ATOM 714 N N . PHE A 1 95 ? -2.865 3.981 12.935 1.00 95.00 95 PHE A N 1
ATOM 715 C CA . PHE A 1 95 ? -4.234 3.745 13.366 1.00 95.00 95 PHE A CA 1
ATOM 716 C C . PHE A 1 95 ? -4.565 2.259 13.330 1.00 95.00 95 PHE A C 1
ATOM 718 O O . PHE A 1 95 ? -3.949 1.471 12.610 1.00 95.00 95 PHE A O 1
ATOM 725 N N . ILE A 1 96 ? -5.555 1.882 14.139 1.00 96.19 96 ILE A N 1
ATOM 726 C CA . ILE A 1 96 ? -6.024 0.508 14.271 1.00 96.19 96 ILE A CA 1
ATOM 727 C C . ILE A 1 96 ? -7.543 0.484 14.114 1.00 96.19 96 ILE A C 1
ATOM 729 O O . ILE A 1 96 ? -8.244 1.188 14.839 1.00 96.19 96 ILE A O 1
ATOM 733 N N . ALA A 1 97 ? -8.041 -0.379 13.232 1.00 95.00 97 ALA A N 1
ATOM 734 C CA . ALA A 1 97 ? -9.434 -0.815 13.209 1.00 95.00 97 ALA A CA 1
ATOM 735 C C . ALA A 1 97 ? -9.519 -2.268 13.701 1.00 95.00 97 ALA A C 1
ATOM 737 O O . ALA A 1 97 ? -8.587 -3.056 13.497 1.00 95.00 97 ALA A O 1
ATOM 738 N N . LYS A 1 98 ? -10.619 -2.624 14.375 1.00 95.06 98 LYS A N 1
ATOM 739 C CA . LYS A 1 98 ? -10.880 -3.974 14.904 1.00 95.06 98 LYS A CA 1
ATOM 740 C C . LYS A 1 98 ? -12.254 -4.454 14.465 1.00 95.06 98 LYS A C 1
ATOM 742 O O . LYS A 1 98 ? -13.190 -3.664 14.444 1.00 95.06 98 LYS A O 1
ATOM 747 N N . ARG A 1 99 ? -12.354 -5.754 14.212 1.00 93.94 99 ARG A N 1
ATOM 748 C CA . ARG A 1 99 ? -13.617 -6.462 13.997 1.00 93.94 99 ARG A CA 1
ATOM 749 C C . ARG A 1 99 ? -13.656 -7.725 14.847 1.00 93.94 99 ARG A C 1
ATOM 751 O O . ARG A 1 99 ? -12.602 -8.264 15.187 1.00 93.94 99 ARG A O 1
ATOM 758 N N . GLU A 1 100 ? -14.854 -8.179 15.191 1.00 94.62 100 GLU A N 1
ATOM 759 C CA . GLU A 1 100 ? -15.042 -9.338 16.072 1.00 94.62 100 GLU A CA 1
ATOM 760 C C . GLU A 1 100 ? -14.881 -10.654 15.301 1.00 94.62 100 GLU A C 1
ATOM 762 O O . GLU A 1 100 ? -14.231 -11.588 15.778 1.00 94.62 100 GLU A O 1
ATOM 767 N N . LEU A 1 101 ? -15.416 -10.720 14.078 1.00 93.31 101 LEU A N 1
ATOM 768 C CA . LEU A 1 101 ? -15.306 -11.873 13.188 1.00 93.31 101 LEU A CA 1
ATOM 769 C C . LEU A 1 101 ? -14.630 -11.496 11.868 1.00 93.31 101 LEU A C 1
ATOM 771 O O . LEU A 1 101 ? -14.721 -10.373 11.383 1.00 93.31 101 LEU A O 1
ATOM 775 N N . SER A 1 102 ? -13.990 -12.468 11.217 1.00 88.81 102 SER A N 1
ATOM 776 C CA . SER A 1 102 ? -13.338 -12.254 9.916 1.00 88.81 102 SER A CA 1
ATOM 777 C C . SER A 1 102 ? -14.316 -11.975 8.766 1.00 88.81 102 SER A C 1
ATOM 779 O O . SER A 1 102 ? -13.894 -11.550 7.688 1.00 88.81 102 SER A O 1
ATOM 781 N N . THR A 1 103 ? -15.605 -12.219 8.995 1.00 89.44 103 THR A N 1
ATOM 782 C CA . THR A 1 103 ? -16.716 -11.944 8.078 1.00 89.44 103 THR A CA 1
ATOM 783 C C . THR A 1 103 ? -17.359 -10.584 8.299 1.00 89.44 103 THR A C 1
ATOM 785 O O . THR A 1 103 ? -18.170 -10.185 7.470 1.00 89.44 103 THR A O 1
ATOM 788 N N . ASP A 1 104 ? -17.037 -9.908 9.400 1.00 90.31 104 ASP A N 1
ATOM 789 C CA . ASP A 1 104 ? -17.589 -8.592 9.686 1.00 90.31 104 ASP A CA 1
ATOM 790 C C . ASP A 1 104 ? -16.923 -7.543 8.793 1.00 90.31 104 ASP A C 1
ATOM 792 O O . ASP A 1 104 ? -15.743 -7.667 8.413 1.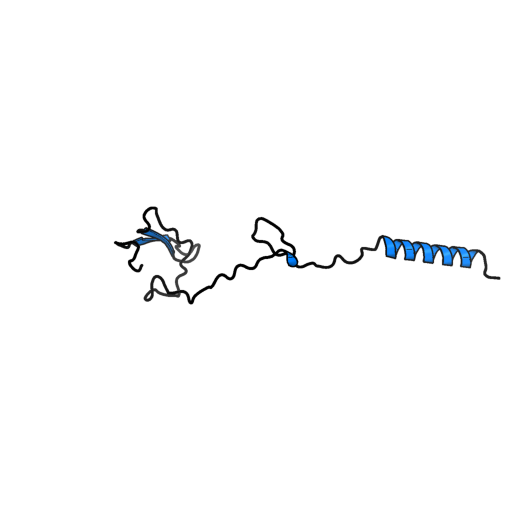00 90.31 104 ASP A O 1
ATOM 796 N N . ASP A 1 105 ? -17.699 -6.506 8.492 1.00 87.44 105 ASP A N 1
ATOM 797 C CA . ASP A 1 105 ? -17.192 -5.286 7.882 1.00 87.44 105 ASP A CA 1
ATOM 798 C C . ASP A 1 105 ? -16.162 -4.619 8.809 1.00 87.44 105 ASP A C 1
ATOM 800 O O . ASP A 1 105 ? -16.126 -4.859 10.023 1.00 87.44 105 ASP A O 1
ATOM 804 N N . TRP A 1 106 ? -15.298 -3.805 8.207 1.00 81.94 106 TRP A N 1
ATOM 805 C CA . TRP A 1 106 ? -14.380 -2.933 8.938 1.00 81.94 106 TRP A CA 1
ATOM 806 C C . TRP A 1 106 ? -15.030 -1.597 9.293 1.00 81.94 106 TRP A C 1
ATOM 808 O O . TRP A 1 106 ? -15.946 -1.159 8.563 1.00 81.94 106 TRP A O 1
#